Protein AF-A0A7X7SLG8-F1 (afdb_monomer_lite)

Sequence (91 aa):
MFITEDRRPQLQVGDAQPSPIDRCEVHRDVDRSLLTAVIRNGEPVTFVSGQLVTLWADDSVVFQGRAIDEYNVLDLISTADDSDLADGEQI

Secondary structure (DSSP, 8-state):
-EEEGGG--EEEETTSPPEE-SEEEEEE-SS-EEEEEEEETTEEPP--TT-EEEEEETTEEEEEEEESSSS-EEESGGGSTTS--------

Radius of gyration: 15.06 Å; chains: 1; bounding box: 29×39×45 Å

Foldseek 3Di:
DKDACVQQKWKDKAPDDTHTWGIWDWDDDPQWIKIFPTHHPNHAQFDDFQIWMFMDGNNHTPFIFTHRGGTMTTGPVSVVPPPPPPPPPDD

Structure (mmCIF, N/CA/C/O backbone):
data_AF-A0A7X7SLG8-F1
#
_entry.id   AF-A0A7X7SLG8-F1
#
loop_
_atom_site.group_PDB
_atom_site.id
_atom_site.type_symbol
_atom_site.label_atom_id
_atom_site.label_alt_id
_atom_site.label_comp_id
_atom_site.label_asym_id
_atom_site.label_entity_id
_atom_site.label_seq_id
_atom_site.pdbx_PDB_ins_code
_atom_site.Cartn_x
_atom_site.Cartn_y
_atom_site.Cartn_z
_atom_site.occupancy
_atom_site.B_iso_or_equiv
_atom_site.auth_seq_id
_atom_site.auth_comp_id
_atom_site.auth_asym_id
_atom_site.auth_atom_id
_atom_site.pdbx_PDB_model_num
ATOM 1 N N . MET A 1 1 ? -10.392 -2.602 -6.534 1.00 91.62 1 MET A N 1
ATOM 2 C CA . MET A 1 1 ? -10.746 -3.603 -5.500 1.00 91.62 1 MET A CA 1
ATOM 3 C C . MET A 1 1 ? -10.575 -2.951 -4.146 1.00 91.62 1 MET A C 1
ATOM 5 O O . MET A 1 1 ? -9.482 -2.491 -3.851 1.00 91.62 1 MET A O 1
ATOM 9 N N . PHE A 1 2 ? -11.629 -2.915 -3.336 1.00 94.19 2 PHE A N 1
ATOM 10 C CA . PHE A 1 2 ? -11.556 -2.403 -1.968 1.00 94.19 2 PHE A CA 1
ATOM 11 C C . PHE A 1 2 ? -11.197 -3.528 -1.003 1.00 94.19 2 PHE A C 1
ATOM 13 O O . PHE A 1 2 ? -11.742 -4.626 -1.110 1.00 94.19 2 PHE A O 1
ATOM 20 N N . ILE A 1 3 ? -10.284 -3.246 -0.078 1.00 94.12 3 ILE A N 1
ATOM 21 C CA . ILE A 1 3 ? -9.908 -4.152 1.007 1.00 94.12 3 ILE A CA 1
ATOM 22 C C . ILE A 1 3 ? -10.180 -3.421 2.317 1.00 94.12 3 ILE A C 1
ATOM 24 O O . ILE A 1 3 ? -9.677 -2.318 2.527 1.00 94.12 3 ILE A O 1
ATOM 28 N N . THR A 1 4 ? -10.985 -4.036 3.174 1.00 94.44 4 THR A N 1
ATOM 29 C CA . THR A 1 4 ? -11.467 -3.489 4.449 1.00 94.44 4 THR A CA 1
ATOM 30 C C . THR A 1 4 ? -11.085 -4.401 5.618 1.00 94.44 4 THR A C 1
ATOM 32 O O . THR A 1 4 ? -10.550 -5.487 5.406 1.00 94.44 4 THR A O 1
ATOM 35 N N . GLU A 1 5 ? -11.317 -3.957 6.857 1.00 91.81 5 GLU A N 1
ATOM 36 C CA . GLU A 1 5 ? -10.887 -4.640 8.093 1.00 91.81 5 GLU A CA 1
ATOM 37 C C . GLU A 1 5 ? -11.273 -6.129 8.191 1.00 91.81 5 GLU A C 1
ATOM 39 O O . GLU A 1 5 ? -10.549 -6.914 8.804 1.00 91.81 5 GLU A O 1
ATOM 44 N N . ASP A 1 6 ? -12.372 -6.551 7.561 1.00 93.75 6 ASP A N 1
ATOM 45 C CA . ASP A 1 6 ? -12.826 -7.948 7.503 1.00 93.75 6 ASP A CA 1
ATOM 46 C C . ASP A 1 6 ? -11.792 -8.893 6.867 1.00 93.75 6 ASP A C 1
ATOM 48 O O . ASP A 1 6 ? -11.711 -10.065 7.236 1.00 93.75 6 ASP A O 1
ATOM 52 N N . ARG A 1 7 ? -10.955 -8.355 5.974 1.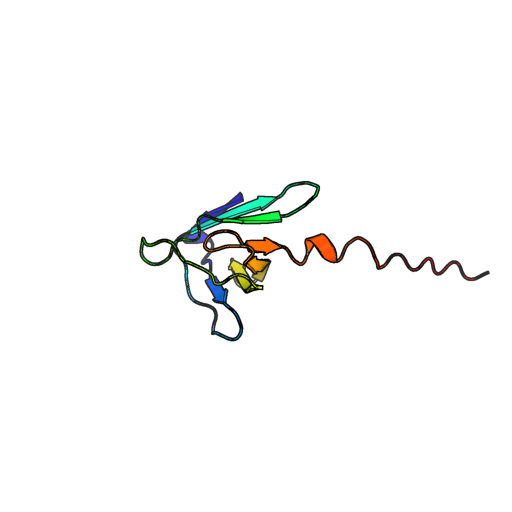00 94.81 7 ARG A N 1
ATOM 53 C CA . ARG A 1 7 ? -9.836 -9.030 5.299 1.00 94.81 7 ARG A CA 1
ATOM 54 C C . ARG A 1 7 ? -8.536 -9.028 6.109 1.00 94.81 7 ARG A C 1
ATOM 56 O O . ARG A 1 7 ? -7.498 -9.463 5.606 1.00 94.81 7 ARG A O 1
ATOM 63 N N . ARG A 1 8 ? -8.571 -8.464 7.325 1.00 96.62 8 ARG A N 1
ATOM 64 C CA . ARG A 1 8 ? -7.425 -8.257 8.229 1.00 96.62 8 ARG A CA 1
ATOM 65 C C . ARG A 1 8 ? -6.199 -7.679 7.507 1.00 96.62 8 ARG A C 1
ATOM 67 O O . ARG A 1 8 ? -5.121 -8.274 7.576 1.00 96.62 8 ARG A O 1
ATOM 74 N N . PRO A 1 9 ? -6.344 -6.564 6.771 1.00 97.69 9 PRO A N 1
ATOM 75 C CA . PRO A 1 9 ? -5.260 -6.060 5.956 1.00 97.69 9 PRO A CA 1
ATOM 76 C C . PRO A 1 9 ? -4.104 -5.554 6.819 1.00 97.69 9 PRO A C 1
ATOM 78 O O . PRO A 1 9 ? -4.299 -4.876 7.831 1.00 97.69 9 PRO A O 1
ATOM 81 N N . GLN A 1 10 ? -2.884 -5.866 6.396 1.00 98.06 10 GLN A N 1
ATOM 82 C CA . GLN A 1 10 ? -1.662 -5.391 7.037 1.00 98.06 10 GLN A CA 1
ATOM 83 C C . GLN A 1 10 ? -0.738 -4.777 5.996 1.00 98.06 10 GLN A C 1
ATOM 85 O O . GLN A 1 10 ? -0.598 -5.281 4.883 1.00 98.06 10 GLN A O 1
ATOM 90 N N . LEU A 1 11 ? -0.081 -3.690 6.378 1.00 97.75 11 LEU A N 1
ATOM 91 C CA . LEU A 1 11 ? 0.843 -2.950 5.541 1.00 97.75 11 LEU A CA 1
ATOM 92 C C . LEU A 1 11 ? 2.250 -3.026 6.124 1.00 97.75 11 LEU A C 1
ATOM 94 O O . LEU A 1 11 ? 2.480 -2.684 7.288 1.00 97.75 11 LEU A O 1
ATOM 98 N N . GLN A 1 12 ? 3.189 -3.430 5.283 1.00 97.69 12 GLN A N 1
ATOM 99 C CA . GLN A 1 12 ? 4.616 -3.385 5.548 1.00 97.69 12 GLN A CA 1
ATOM 100 C C . GLN A 1 12 ? 5.253 -2.314 4.663 1.00 97.69 12 GLN A C 1
ATOM 102 O O . GLN A 1 12 ? 5.048 -2.313 3.450 1.00 97.69 12 GLN A O 1
ATOM 107 N N . VAL A 1 13 ? 6.039 -1.424 5.269 1.00 96.94 13 VAL A N 1
ATOM 108 C CA . VAL A 1 13 ? 6.790 -0.373 4.570 1.00 96.94 13 VAL A CA 1
ATOM 109 C C . VAL A 1 13 ? 8.279 -0.599 4.820 1.00 96.94 13 VAL A C 1
ATOM 111 O O . VAL A 1 13 ? 8.730 -0.575 5.965 1.00 96.94 13 VAL A O 1
ATOM 114 N N . GLY A 1 14 ? 9.038 -0.844 3.752 1.00 94.31 14 GLY A N 1
ATOM 115 C CA . GLY A 1 14 ? 10.437 -1.264 3.819 1.00 94.31 14 GLY A CA 1
ATOM 116 C C . GLY A 1 14 ? 10.613 -2.549 4.635 1.00 94.31 14 GLY A C 1
ATOM 117 O O . GLY A 1 14 ? 9.854 -3.507 4.486 1.00 94.31 14 GLY A O 1
ATOM 118 N N . ASP A 1 15 ? 11.594 -2.535 5.536 1.00 92.88 15 ASP A N 1
ATOM 119 C CA . ASP A 1 15 ? 11.933 -3.669 6.407 1.00 92.88 15 ASP A CA 1
ATOM 120 C C . ASP A 1 15 ? 11.167 -3.662 7.745 1.00 92.88 15 ASP A C 1
ATOM 122 O O . ASP A 1 15 ? 11.485 -4.424 8.659 1.00 92.88 15 ASP A O 1
ATOM 126 N N . ALA A 1 16 ? 10.171 -2.782 7.897 1.00 94.69 16 ALA A N 1
ATOM 127 C CA . ALA A 1 16 ? 9.338 -2.752 9.094 1.00 94.69 16 ALA A CA 1
ATOM 128 C C . ALA A 1 16 ? 8.461 -4.010 9.202 1.00 94.69 16 ALA A C 1
ATOM 130 O O . ALA A 1 16 ? 8.157 -4.671 8.211 1.00 94.69 16 ALA A O 1
ATOM 131 N N . GLN A 1 17 ? 7.997 -4.322 10.414 1.00 95.38 17 GLN A N 1
ATOM 132 C CA . GLN A 1 17 ? 7.000 -5.379 10.582 1.00 95.38 17 GLN A CA 1
ATOM 133 C C . GLN A 1 17 ? 5.668 -4.974 9.924 1.00 95.38 17 GLN A C 1
ATOM 135 O O . GLN A 1 17 ? 5.295 -3.795 9.991 1.00 95.38 17 GLN A O 1
ATOM 140 N N . PRO A 1 18 ? 4.926 -5.929 9.328 1.00 96.62 18 PRO A N 1
ATOM 141 C CA . PRO A 1 18 ? 3.556 -5.695 8.901 1.00 96.62 18 PRO A CA 1
ATOM 142 C C . PRO A 1 18 ? 2.715 -5.148 10.053 1.00 96.62 18 PRO A C 1
ATOM 144 O O . PRO A 1 18 ? 2.776 -5.632 11.183 1.00 96.62 18 PRO A O 1
ATOM 147 N N . SER A 1 19 ? 1.933 -4.116 9.763 1.00 96.56 19 SER A N 1
ATOM 148 C CA . SER A 1 19 ? 1.091 -3.442 10.750 1.00 96.56 19 SER A CA 1
ATOM 149 C C . SER A 1 19 ? -0.328 -3.281 10.210 1.00 96.56 19 SER A C 1
ATOM 151 O O . SER A 1 19 ? -0.477 -2.960 9.028 1.00 96.56 19 SER A O 1
ATOM 153 N N . PRO A 1 20 ? -1.370 -3.495 11.033 1.00 97.56 20 PRO A N 1
ATOM 154 C CA . PRO A 1 20 ? -2.753 -3.386 10.585 1.00 97.56 20 PRO A CA 1
ATOM 155 C C . PRO A 1 20 ? -3.070 -2.034 9.933 1.00 97.56 20 PRO A C 1
ATOM 157 O O . PRO A 1 20 ? -2.497 -0.995 10.289 1.00 97.56 20 PRO A O 1
ATOM 160 N N . ILE A 1 21 ? -3.987 -2.065 8.973 1.00 97.94 21 ILE A N 1
ATOM 161 C CA . ILE A 1 21 ? -4.620 -0.884 8.381 1.00 97.94 21 ILE A CA 1
ATOM 162 C C . ILE A 1 21 ? -6.137 -1.078 8.382 1.00 97.94 21 ILE A C 1
ATOM 164 O O . ILE A 1 21 ? -6.620 -2.204 8.464 1.00 97.94 21 ILE A O 1
ATOM 168 N N . ASP A 1 22 ? -6.885 0.010 8.263 1.00 97.69 22 ASP A N 1
ATOM 169 C CA . ASP A 1 22 ? -8.346 -0.032 8.303 1.00 97.69 22 ASP A CA 1
ATOM 170 C C . ASP A 1 22 ? -8.891 -0.418 6.922 1.00 97.69 22 ASP A C 1
ATOM 172 O O . ASP A 1 22 ? -9.807 -1.227 6.771 1.00 97.69 22 ASP A O 1
ATOM 176 N N . ARG A 1 23 ? -8.329 0.200 5.875 1.00 97.38 23 ARG A N 1
ATOM 177 C CA . ARG A 1 23 ? -8.718 -0.049 4.486 1.00 97.38 23 ARG A CA 1
ATOM 178 C C . ARG A 1 23 ? -7.676 0.429 3.490 1.00 97.38 23 ARG A C 1
ATOM 180 O O . ARG A 1 23 ? -6.837 1.274 3.801 1.00 97.38 23 ARG A O 1
ATOM 187 N N . CYS A 1 24 ? -7.799 -0.069 2.269 1.00 97.88 24 CYS A N 1
ATOM 188 C CA . CYS A 1 24 ? -7.122 0.462 1.094 1.00 97.88 24 CYS A CA 1
ATOM 189 C C . CYS A 1 24 ? -7.894 0.127 -0.187 1.00 97.88 24 CYS A C 1
ATOM 191 O O . CYS A 1 24 ? -8.857 -0.650 -0.174 1.00 97.88 24 CYS A O 1
ATOM 193 N N . GLU A 1 25 ? -7.451 0.701 -1.302 1.00 97.12 25 GLU A N 1
ATOM 194 C CA . GLU A 1 25 ? -7.958 0.371 -2.625 1.00 97.12 25 GLU A CA 1
ATOM 195 C C . GLU A 1 25 ? -6.822 -0.072 -3.550 1.00 97.12 25 GLU A C 1
ATOM 197 O O . GLU A 1 25 ? -5.814 0.612 -3.703 1.00 97.12 25 GLU A O 1
ATOM 202 N N . VAL A 1 26 ? -7.000 -1.233 -4.178 1.00 95.00 26 VAL A N 1
ATOM 203 C CA . VAL A 1 26 ? -6.119 -1.755 -5.225 1.00 95.00 26 VAL A CA 1
ATOM 204 C C . VAL A 1 26 ? -6.806 -1.573 -6.573 1.00 95.00 26 VAL A C 1
ATOM 206 O O . VAL A 1 26 ? -7.761 -2.286 -6.896 1.00 95.00 26 VAL A O 1
ATOM 209 N N . HIS A 1 27 ? -6.332 -0.628 -7.371 1.00 93.81 27 HIS A N 1
ATOM 210 C CA . HIS A 1 27 ? -6.742 -0.428 -8.758 1.00 93.81 27 HIS A CA 1
ATOM 211 C C . HIS A 1 27 ? -5.917 -1.354 -9.642 1.00 93.81 27 HIS A C 1
ATOM 213 O O . HIS A 1 27 ? -4.694 -1.298 -9.600 1.00 93.81 27 HIS A O 1
ATOM 219 N N . ARG A 1 28 ? -6.567 -2.223 -10.418 1.00 89.88 28 ARG A N 1
ATOM 220 C CA . ARG A 1 28 ? -5.891 -3.092 -11.388 1.00 89.88 28 ARG A CA 1
ATOM 221 C C . ARG A 1 28 ? -6.315 -2.662 -12.782 1.00 89.88 28 ARG A C 1
ATOM 223 O O . ARG A 1 28 ? -7.498 -2.757 -13.101 1.00 89.88 28 ARG A O 1
ATOM 230 N N . ASP A 1 29 ? -5.365 -2.172 -13.561 1.00 82.69 29 ASP A N 1
ATOM 231 C CA . ASP A 1 29 ? -5.510 -1.896 -14.987 1.00 82.69 29 ASP A CA 1
ATOM 232 C C . ASP A 1 29 ? -4.674 -2.912 -15.780 1.00 82.69 29 ASP A C 1
ATOM 234 O O . ASP A 1 29 ? -3.828 -3.605 -15.211 1.00 82.69 29 ASP A O 1
ATOM 238 N N . VAL A 1 30 ? -4.913 -3.004 -17.086 1.00 78.00 30 VAL A N 1
ATOM 239 C CA . VAL A 1 30 ? -4.207 -3.911 -18.001 1.00 78.00 30 VAL A CA 1
ATOM 240 C C . VAL A 1 30 ? -2.709 -3.594 -18.032 1.00 78.00 30 VAL A C 1
ATOM 242 O O . VAL A 1 30 ? -1.893 -4.505 -18.103 1.00 78.00 30 VAL A O 1
ATOM 245 N N . ASP A 1 31 ? -2.357 -2.311 -17.916 1.00 77.94 31 ASP A N 1
ATOM 246 C CA . ASP A 1 31 ? -0.970 -1.844 -18.009 1.00 77.94 31 ASP A CA 1
ATOM 247 C C . ASP A 1 31 ? -0.254 -1.762 -16.652 1.00 77.94 31 ASP A C 1
ATOM 249 O O . ASP A 1 31 ? 0.976 -1.729 -16.594 1.00 77.94 31 ASP A O 1
ATOM 253 N N . ARG A 1 32 ? -1.003 -1.599 -15.553 1.00 82.62 32 ARG A N 1
ATOM 254 C CA . ARG A 1 32 ? -0.439 -1.385 -14.211 1.00 82.62 32 ARG A CA 1
ATOM 255 C C . ARG A 1 32 ? -1.468 -1.549 -13.106 1.00 82.62 32 ARG A C 1
ATOM 257 O O . ARG A 1 32 ? -2.635 -1.193 -13.258 1.00 82.62 32 ARG A O 1
ATOM 264 N N . SER A 1 33 ? -0.987 -1.960 -11.937 1.00 91.88 33 SER A N 1
ATOM 265 C CA . SER A 1 33 ? -1.765 -1.944 -10.698 1.00 91.88 33 SER A CA 1
ATOM 266 C C . SER A 1 33 ? -1.257 -0.869 -9.730 1.00 91.88 33 SER A C 1
ATOM 268 O O . SER A 1 33 ? -0.053 -0.642 -9.607 1.00 91.88 33 SER A O 1
ATOM 270 N N . LEU A 1 34 ? -2.180 -0.198 -9.040 1.00 95.50 34 LEU A N 1
ATOM 271 C CA . LEU A 1 34 ? -1.912 0.851 -8.056 1.00 95.50 34 LEU A CA 1
ATOM 272 C C . LEU A 1 34 ? -2.581 0.522 -6.723 1.00 95.50 34 LEU A C 1
ATOM 274 O O . LEU A 1 34 ? -3.740 0.115 -6.687 1.00 95.50 34 LEU A O 1
ATOM 278 N N . LEU A 1 35 ? -1.873 0.775 -5.631 1.00 97.12 35 LEU A N 1
ATOM 279 C CA . LEU A 1 35 ? -2.422 0.801 -4.281 1.00 97.12 35 LEU A CA 1
ATOM 280 C C . LEU A 1 35 ? -2.562 2.258 -3.837 1.00 97.12 35 LEU A C 1
ATOM 282 O O . LEU A 1 35 ? -1.592 3.018 -3.865 1.00 97.12 35 LEU A O 1
ATOM 286 N N . THR A 1 36 ? -3.773 2.628 -3.431 1.00 97.62 36 THR A N 1
ATOM 287 C CA . THR A 1 36 ? -4.151 3.989 -3.040 1.00 97.62 36 THR A CA 1
ATOM 288 C C . THR A 1 36 ? -5.073 3.969 -1.818 1.00 97.62 36 THR A C 1
ATOM 290 O O . THR A 1 36 ? -5.463 2.905 -1.321 1.00 97.62 36 THR A O 1
ATOM 293 N N . ALA A 1 37 ? -5.410 5.160 -1.308 1.00 96.81 37 ALA A N 1
ATOM 294 C CA . ALA A 1 37 ? -6.392 5.355 -0.237 1.00 96.81 37 ALA A CA 1
ATOM 295 C C . ALA A 1 37 ? -6.140 4.476 1.006 1.00 96.81 37 ALA A C 1
ATOM 297 O O . ALA A 1 37 ? -7.076 3.960 1.618 1.00 96.81 37 ALA A O 1
ATOM 298 N N . VAL A 1 38 ? -4.866 4.291 1.365 1.00 98.06 38 VAL A N 1
ATOM 299 C CA . VAL A 1 38 ? -4.456 3.507 2.532 1.00 98.06 38 VAL A CA 1
ATOM 300 C C . VAL A 1 38 ? -4.742 4.309 3.797 1.00 98.06 38 VAL A C 1
ATOM 302 O O . VAL A 1 38 ? -4.186 5.389 3.985 1.00 98.06 38 VAL A O 1
ATOM 305 N N . ILE A 1 39 ? -5.599 3.777 4.666 1.00 98.31 39 ILE A N 1
ATOM 306 C CA . ILE A 1 39 ? -6.006 4.420 5.919 1.00 98.31 39 ILE A CA 1
ATOM 307 C C . ILE A 1 39 ? -5.621 3.535 7.098 1.00 98.31 39 ILE A C 1
ATOM 309 O O . ILE A 1 39 ? -5.872 2.332 7.071 1.00 98.31 39 ILE A O 1
ATOM 313 N N . ARG A 1 40 ? -5.049 4.135 8.140 1.00 97.19 40 ARG A N 1
ATOM 314 C CA . ARG A 1 40 ? -4.705 3.483 9.405 1.00 97.19 40 ARG A CA 1
ATOM 315 C C . ARG A 1 40 ? -5.181 4.347 10.563 1.00 97.19 40 ARG A C 1
ATOM 317 O O . ARG A 1 40 ? -4.816 5.517 10.631 1.00 97.19 40 ARG A O 1
ATOM 324 N N . ASN A 1 41 ? -5.920 3.763 11.504 1.00 95.69 41 ASN A N 1
ATOM 325 C CA . ASN A 1 41 ? -6.463 4.473 12.665 1.00 95.69 41 ASN A CA 1
ATOM 326 C C . ASN A 1 41 ? -7.267 5.734 12.276 1.00 95.69 41 ASN A C 1
ATOM 328 O O . ASN A 1 41 ? -7.217 6.752 12.962 1.00 95.69 41 ASN A O 1
ATOM 332 N N . GLY A 1 42 ? -7.978 5.686 11.150 1.00 96.50 42 GLY A N 1
ATOM 333 C CA . GLY A 1 42 ? -8.753 6.793 10.596 1.00 96.50 42 GLY A CA 1
ATOM 334 C C . GLY A 1 42 ? -7.950 7.819 9.791 1.00 96.50 42 GLY A C 1
ATOM 335 O O . GLY A 1 42 ? -8.566 8.680 9.162 1.00 96.50 42 GLY A O 1
ATOM 336 N N . GLU A 1 43 ? -6.619 7.723 9.749 1.00 97.31 43 GLU A N 1
ATOM 337 C CA . GLU A 1 43 ? -5.750 8.695 9.078 1.00 97.31 43 GLU A CA 1
ATOM 338 C C . GLU A 1 43 ? -5.107 8.136 7.797 1.00 97.31 43 GLU A C 1
ATOM 340 O O . GLU A 1 43 ? -4.787 6.944 7.732 1.00 97.31 43 GLU A O 1
ATOM 345 N N . PRO A 1 44 ? -4.894 8.970 6.760 1.00 97.44 44 PRO A N 1
ATOM 346 C CA . PRO A 1 44 ? -4.140 8.568 5.580 1.00 97.44 44 PRO A CA 1
ATOM 347 C C . PRO A 1 44 ? -2.703 8.181 5.925 1.00 97.44 44 PRO A C 1
ATOM 349 O O . PRO A 1 44 ? -1.991 8.921 6.602 1.00 97.44 44 PRO A O 1
ATOM 352 N N . VAL A 1 45 ? -2.257 7.038 5.408 1.00 96.81 45 VAL A N 1
ATOM 353 C CA . VAL A 1 45 ? -0.846 6.651 5.455 1.00 96.81 45 VAL A CA 1
ATOM 354 C C . VAL A 1 45 ? -0.112 7.360 4.324 1.00 96.81 45 VAL A C 1
ATOM 356 O O . VAL A 1 45 ? -0.529 7.268 3.170 1.00 96.81 45 VAL A O 1
ATOM 359 N N . THR A 1 46 ? 0.986 8.038 4.657 1.00 96.94 46 THR A N 1
ATOM 360 C CA . THR A 1 46 ? 1.883 8.650 3.676 1.00 96.94 46 THR A CA 1
ATOM 361 C C . THR A 1 46 ? 3.122 7.797 3.439 1.00 96.94 46 THR A C 1
ATOM 363 O O . THR A 1 46 ? 3.624 7.117 4.339 1.00 96.94 46 THR A O 1
ATOM 366 N N . PHE A 1 47 ? 3.632 7.857 2.214 1.0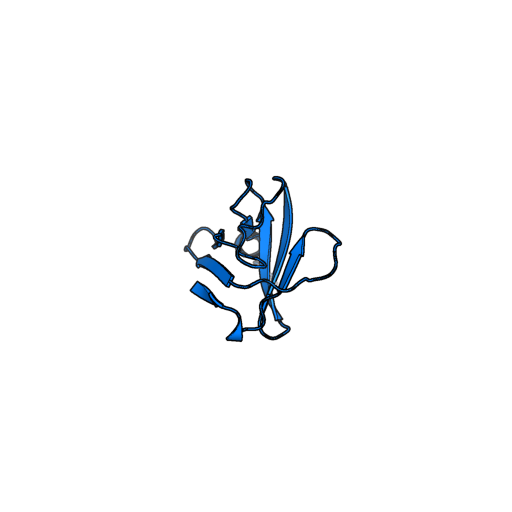0 96.62 47 PHE A N 1
ATOM 367 C CA . PHE A 1 47 ? 4.846 7.174 1.791 1.00 96.62 47 PHE A CA 1
ATOM 368 C C . PHE A 1 47 ? 5.928 8.165 1.371 1.00 96.62 47 PHE A C 1
ATOM 370 O O . PHE A 1 47 ? 5.662 9.296 0.973 1.00 96.62 47 PHE A O 1
ATOM 377 N N . VAL A 1 48 ? 7.175 7.713 1.414 1.00 96.75 48 VAL A N 1
ATOM 378 C CA . VAL A 1 48 ? 8.286 8.374 0.732 1.00 96.75 48 VAL A CA 1
ATOM 379 C C . VAL A 1 48 ? 8.491 7.677 -0.608 1.00 96.75 48 VAL A C 1
ATOM 381 O O . VAL A 1 48 ? 8.622 6.450 -0.648 1.00 96.75 48 VAL A O 1
ATOM 384 N N . SER A 1 49 ? 8.555 8.441 -1.702 1.00 96.31 49 SER A N 1
ATOM 385 C CA . SER A 1 49 ? 8.805 7.892 -3.039 1.00 96.31 49 SER A CA 1
ATOM 386 C C . SER A 1 49 ? 10.017 6.949 -3.045 1.00 96.31 49 SER A C 1
ATOM 388 O O . SER A 1 49 ? 11.077 7.251 -2.497 1.00 96.31 49 SER A O 1
ATOM 390 N N . GLY A 1 50 ? 9.851 5.787 -3.672 1.00 95.62 50 GLY A N 1
ATOM 391 C CA . GLY A 1 50 ? 10.830 4.706 -3.753 1.00 95.62 50 GLY A CA 1
ATOM 392 C C . GLY A 1 50 ? 10.710 3.639 -2.659 1.00 95.62 50 GLY A C 1
ATOM 393 O O . GLY A 1 50 ? 11.276 2.553 -2.832 1.00 95.62 50 GLY A O 1
ATOM 394 N N . GLN A 1 51 ? 9.964 3.890 -1.574 1.00 96.69 51 GLN A N 1
ATOM 395 C CA . GLN A 1 51 ? 9.757 2.903 -0.510 1.00 96.69 51 GLN A CA 1
ATOM 396 C C . GLN A 1 51 ? 9.057 1.651 -1.038 1.00 96.69 51 GLN A C 1
ATOM 398 O O . GLN A 1 51 ? 8.057 1.737 -1.748 1.00 96.69 51 GLN A O 1
ATOM 403 N N . LEU A 1 52 ? 9.584 0.483 -0.663 1.00 96.81 52 LEU A N 1
ATOM 404 C CA . LEU A 1 52 ? 8.920 -0.794 -0.898 1.00 96.81 52 LEU A CA 1
ATOM 405 C C . LEU A 1 52 ? 7.710 -0.897 0.031 1.00 96.81 52 LEU A C 1
ATOM 407 O O . LEU A 1 52 ? 7.836 -0.671 1.234 1.00 96.81 52 LEU A O 1
ATOM 411 N N . VAL A 1 53 ? 6.559 -1.258 -0.518 1.00 97.56 53 VAL A N 1
ATOM 412 C CA . VAL A 1 53 ? 5.319 -1.430 0.235 1.00 97.56 53 VAL A CA 1
ATOM 413 C C . VAL A 1 53 ? 4.736 -2.794 -0.100 1.00 97.56 53 VAL A C 1
ATOM 415 O O . VAL A 1 53 ? 4.537 -3.117 -1.269 1.00 97.56 53 VAL A O 1
ATOM 418 N N . THR A 1 54 ? 4.464 -3.597 0.926 1.00 97.25 54 THR A N 1
ATOM 419 C CA . THR A 1 54 ? 3.805 -4.902 0.787 1.00 97.25 54 THR A CA 1
ATOM 420 C C . THR A 1 54 ? 2.479 -4.8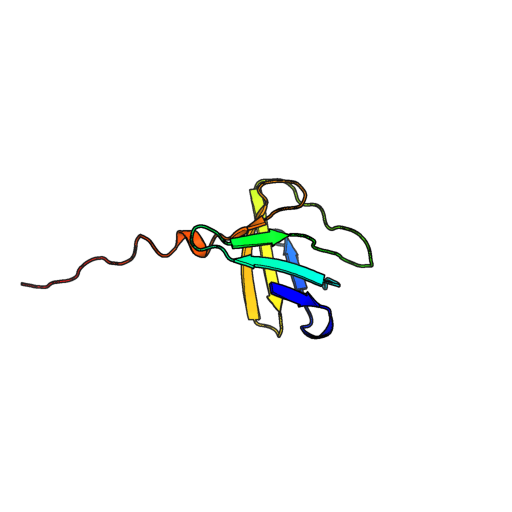73 1.533 1.00 97.25 54 THR A C 1
ATOM 422 O O . THR A 1 54 ? 2.431 -4.529 2.717 1.00 97.25 54 THR A O 1
ATOM 425 N N . LEU A 1 55 ? 1.405 -5.228 0.834 1.00 97.38 55 LEU A N 1
ATOM 426 C CA . LEU A 1 55 ? 0.069 -5.375 1.390 1.00 97.38 55 LEU A CA 1
ATOM 427 C C . LEU A 1 55 ? -0.257 -6.856 1.553 1.00 97.38 55 LEU A C 1
ATOM 429 O O . LEU A 1 55 ? -0.179 -7.646 0.607 1.00 97.38 55 LEU A O 1
ATOM 433 N N . TRP A 1 56 ? -0.701 -7.187 2.754 1.00 96.56 56 TRP A N 1
ATOM 434 C CA . TRP A 1 56 ? -1.160 -8.505 3.144 1.00 96.56 56 TRP A CA 1
ATOM 435 C C . TRP A 1 56 ? -2.665 -8.464 3.401 1.00 96.56 56 TRP A C 1
ATOM 437 O O . TRP A 1 56 ? -3.169 -7.474 3.930 1.00 96.56 56 TRP A O 1
ATOM 447 N N . ALA A 1 57 ? -3.374 -9.534 3.056 1.00 94.38 57 ALA A N 1
ATOM 448 C CA . ALA A 1 57 ? -4.772 -9.756 3.419 1.00 94.38 57 ALA A CA 1
ATOM 449 C C . ALA A 1 57 ? -5.021 -11.262 3.570 1.00 94.38 57 ALA A C 1
ATOM 451 O O . ALA A 1 57 ? -4.553 -12.038 2.739 1.00 94.38 57 ALA A O 1
ATOM 452 N N . ASP A 1 58 ? -5.760 -11.674 4.604 1.00 92.25 58 ASP A N 1
ATOM 453 C CA . ASP A 1 58 ? -5.905 -13.083 5.018 1.00 92.25 58 ASP A CA 1
ATOM 454 C C . ASP A 1 58 ? -4.571 -13.860 4.985 1.00 92.25 58 ASP A C 1
ATOM 456 O O . ASP A 1 58 ? -4.443 -14.893 4.325 1.00 92.25 58 ASP A O 1
ATOM 460 N N . ASP A 1 59 ? -3.548 -13.314 5.646 1.00 88.56 59 ASP A N 1
ATOM 461 C CA . ASP A 1 59 ? -2.212 -13.918 5.783 1.00 88.56 59 ASP A CA 1
ATOM 462 C C . ASP A 1 59 ? -1.459 -14.174 4.457 1.00 88.56 59 ASP A C 1
ATOM 464 O O . ASP A 1 59 ? -0.435 -14.855 4.435 1.00 88.56 59 ASP A O 1
ATOM 468 N N . SER A 1 60 ? -1.927 -13.596 3.344 1.00 91.94 60 SER A N 1
ATOM 469 C CA . SER A 1 60 ? -1.312 -13.715 2.016 1.00 91.94 60 SER A CA 1
ATOM 470 C C . SER A 1 60 ? -0.902 -12.350 1.466 1.00 91.94 60 SER A C 1
ATOM 472 O O . SER A 1 60 ? -1.605 -11.359 1.669 1.00 91.94 60 SER A O 1
ATOM 474 N N . VAL A 1 61 ? 0.210 -12.288 0.725 1.00 93.50 61 VAL A N 1
ATOM 475 C CA . VAL A 1 61 ? 0.588 -11.079 -0.027 1.00 93.50 61 VAL A CA 1
ATOM 476 C C . VAL A 1 61 ? -0.378 -10.903 -1.194 1.00 93.50 61 VAL A C 1
ATOM 478 O O . VAL A 1 61 ? -0.518 -11.796 -2.027 1.00 93.50 61 VAL A O 1
ATOM 481 N N . VAL A 1 62 ? -1.033 -9.746 -1.266 1.00 92.81 62 VAL A N 1
ATOM 482 C CA . VAL A 1 62 ? -2.004 -9.427 -2.330 1.00 92.81 62 VAL A CA 1
ATOM 483 C C . VAL A 1 62 ? -1.547 -8.296 -3.249 1.00 92.81 62 VAL A C 1
ATOM 485 O O . VAL A 1 62 ? -2.135 -8.104 -4.316 1.00 92.81 62 VAL A O 1
ATOM 488 N N . PHE A 1 63 ? -0.523 -7.547 -2.833 1.00 94.75 63 PHE A N 1
ATOM 489 C CA . PHE A 1 63 ? 0.096 -6.473 -3.603 1.00 94.75 63 PHE A CA 1
ATOM 490 C C . PHE A 1 63 ? 1.508 -6.196 -3.069 1.00 94.75 63 PHE A C 1
ATOM 492 O O . PHE A 1 63 ? 1.703 -6.121 -1.853 1.00 94.75 63 PHE A O 1
ATOM 499 N N . GLN A 1 64 ? 2.483 -5.995 -3.955 1.00 95.44 64 GLN A N 1
ATOM 500 C CA . GLN A 1 64 ? 3.817 -5.536 -3.576 1.00 95.44 64 GLN A CA 1
ATOM 501 C C . GLN A 1 64 ? 4.317 -4.513 -4.588 1.00 95.44 64 GLN A C 1
ATOM 503 O O . GLN A 1 64 ? 4.515 -4.827 -5.752 1.00 95.44 64 GLN A O 1
ATOM 508 N N . GLY A 1 65 ? 4.570 -3.291 -4.132 1.00 95.69 65 GLY A N 1
ATOM 509 C CA . GLY A 1 65 ? 4.876 -2.175 -5.012 1.00 95.69 65 GLY A CA 1
ATOM 510 C C . GLY A 1 65 ? 5.927 -1.219 -4.468 1.00 95.69 65 GLY A C 1
ATOM 511 O O . GLY A 1 65 ? 6.423 -1.374 -3.350 1.00 95.69 65 GLY A O 1
ATOM 512 N N . ARG A 1 66 ? 6.250 -0.192 -5.255 1.00 96.94 66 ARG A N 1
ATOM 513 C CA . ARG A 1 66 ? 7.035 0.965 -4.811 1.00 96.94 66 ARG A CA 1
ATOM 514 C C . ARG A 1 66 ? 6.183 2.217 -4.778 1.00 96.94 66 ARG A C 1
ATOM 516 O O . ARG A 1 66 ? 5.458 2.499 -5.728 1.00 96.94 66 ARG A O 1
ATOM 523 N N . ALA A 1 67 ? 6.302 2.981 -3.698 1.00 97.25 67 ALA A N 1
ATOM 524 C CA . ALA A 1 67 ? 5.700 4.302 -3.610 1.00 97.25 67 ALA A CA 1
ATOM 525 C C . ALA A 1 67 ? 6.230 5.180 -4.749 1.00 97.25 67 ALA A C 1
ATOM 527 O O . ALA A 1 67 ? 7.442 5.313 -4.918 1.00 97.25 67 ALA A O 1
ATOM 528 N N . ILE A 1 68 ? 5.338 5.754 -5.545 1.00 96.94 68 ILE A N 1
ATOM 529 C CA . ILE A 1 68 ? 5.705 6.714 -6.596 1.00 96.94 68 ILE A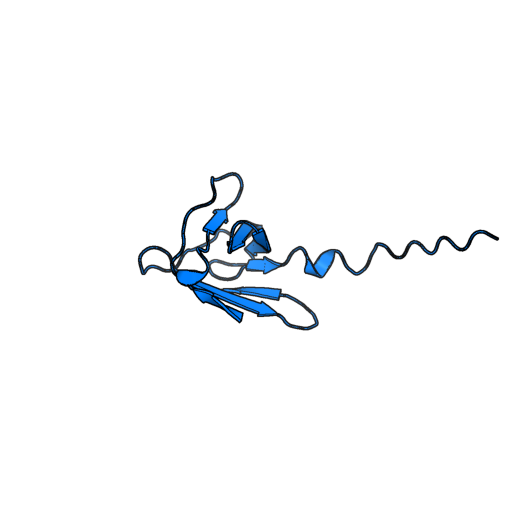 CA 1
ATOM 530 C C . ILE A 1 68 ? 5.542 8.150 -6.093 1.00 96.94 68 ILE A C 1
ATOM 532 O O . ILE A 1 68 ? 6.305 9.032 -6.483 1.00 96.94 68 ILE A O 1
ATOM 536 N N . ASP A 1 69 ? 4.638 8.354 -5.138 1.00 96.81 69 ASP A N 1
ATOM 537 C CA . ASP A 1 69 ? 4.425 9.599 -4.407 1.00 96.81 69 ASP A CA 1
ATOM 538 C C . ASP A 1 69 ? 3.941 9.306 -2.973 1.00 96.81 69 ASP A C 1
ATOM 540 O O . ASP A 1 69 ? 4.062 8.181 -2.482 1.00 96.81 69 ASP A O 1
ATOM 544 N N . GLU A 1 70 ? 3.420 10.329 -2.295 1.00 97.56 70 GLU A N 1
ATOM 545 C CA . GLU A 1 70 ? 2.972 10.255 -0.905 1.00 97.56 70 GLU A CA 1
ATOM 546 C C . GLU A 1 70 ? 1.773 9.324 -0.673 1.00 97.56 70 GLU A C 1
ATOM 548 O O . GLU A 1 70 ? 1.615 8.845 0.444 1.00 97.56 70 GLU A O 1
ATOM 553 N N . TYR A 1 71 ? 0.941 9.043 -1.679 1.00 97.44 71 TYR A N 1
ATOM 554 C CA . TYR A 1 71 ? -0.327 8.317 -1.505 1.00 97.44 71 TYR A CA 1
ATOM 555 C C . TYR A 1 71 ? -0.528 7.155 -2.478 1.00 97.44 71 TYR A C 1
ATOM 557 O O . TYR A 1 71 ? -1.490 6.396 -2.331 1.00 97.44 71 TYR A O 1
ATOM 565 N N . ASN A 1 72 ? 0.357 7.010 -3.461 1.00 96.19 72 ASN A N 1
ATOM 566 C CA . ASN A 1 72 ? 0.246 6.017 -4.513 1.00 96.19 72 ASN A CA 1
ATOM 567 C C . ASN A 1 72 ? 1.458 5.088 -4.515 1.00 96.19 72 ASN A C 1
ATOM 569 O O . ASN A 1 72 ? 2.616 5.518 -4.526 1.00 96.19 72 ASN A O 1
ATOM 573 N N . VAL A 1 73 ? 1.177 3.791 -4.577 1.00 97.19 73 VAL A N 1
ATOM 574 C CA . VAL A 1 73 ? 2.182 2.739 -4.722 1.00 97.19 73 VAL A CA 1
ATOM 575 C C . VAL A 1 73 ? 1.917 1.998 -6.023 1.00 97.19 73 VAL A C 1
ATOM 577 O O . VAL A 1 73 ? 0.809 1.521 -6.252 1.00 97.19 73 VAL A O 1
ATOM 580 N N . LEU A 1 74 ? 2.936 1.901 -6.871 1.00 95.56 74 LEU A N 1
ATOM 581 C CA . LEU A 1 74 ? 2.895 1.183 -8.139 1.00 95.56 74 LEU A CA 1
ATOM 582 C C . LEU A 1 74 ? 3.363 -0.254 -7.940 1.00 95.56 74 LEU A C 1
ATOM 584 O O . LEU A 1 74 ? 4.431 -0.479 -7.372 1.00 95.56 74 LEU A O 1
ATOM 588 N N . ASP A 1 75 ? 2.562 -1.207 -8.403 1.00 91.88 75 ASP A N 1
ATOM 589 C CA . ASP A 1 75 ? 2.854 -2.633 -8.294 1.00 91.88 75 ASP A CA 1
ATOM 590 C C . ASP A 1 75 ? 4.155 -2.999 -9.020 1.00 91.88 75 ASP A C 1
ATOM 592 O O . ASP A 1 75 ? 4.399 -2.560 -10.144 1.00 91.88 75 ASP A O 1
ATOM 596 N N . LEU A 1 76 ? 4.983 -3.819 -8.376 1.00 82.69 76 LEU A N 1
ATOM 597 C CA . LEU A 1 76 ? 6.173 -4.414 -8.981 1.00 82.69 76 LEU A CA 1
ATOM 598 C C . LEU A 1 76 ? 5.834 -5.730 -9.688 1.00 82.69 76 LEU A C 1
ATOM 600 O O . LEU A 1 76 ? 6.541 -6.122 -10.615 1.00 82.69 76 LEU A O 1
ATOM 604 N N . ILE A 1 77 ? 4.752 -6.407 -9.293 1.00 63.06 77 ILE A N 1
ATOM 605 C CA . ILE A 1 77 ? 4.387 -7.719 -9.843 1.00 63.06 77 ILE A CA 1
ATOM 606 C C . ILE A 1 77 ? 3.947 -7.592 -11.312 1.00 63.06 77 ILE A C 1
ATOM 608 O O . ILE A 1 77 ? 4.258 -8.458 -12.119 1.00 63.06 77 ILE A O 1
ATOM 612 N N . SER A 1 78 ? 3.382 -6.448 -11.711 1.00 51.06 78 SER A N 1
ATOM 613 C CA . SER A 1 78 ? 3.065 -6.137 -13.115 1.00 51.06 78 SER A CA 1
ATOM 614 C C . SER A 1 78 ? 4.293 -5.900 -14.015 1.00 51.06 78 SER A C 1
ATOM 616 O O . SER A 1 78 ? 4.130 -5.755 -15.222 1.00 51.06 78 SER A O 1
ATOM 618 N N . THR A 1 79 ? 5.511 -5.834 -13.460 1.00 44.03 79 THR A N 1
ATOM 619 C CA . THR A 1 79 ? 6.760 -5.763 -14.249 1.00 44.03 79 THR A CA 1
ATOM 620 C C . THR A 1 79 ? 7.465 -7.113 -14.399 1.00 44.03 79 THR A C 1
ATOM 622 O O . THR A 1 79 ? 8.482 -7.183 -15.082 1.00 44.03 79 THR A O 1
ATOM 625 N N . ALA A 1 80 ? 6.941 -8.179 -13.784 1.00 40.69 80 ALA A N 1
ATOM 626 C CA . ALA A 1 80 ? 7.529 -9.517 -13.856 1.00 40.69 80 ALA A CA 1
ATOM 627 C C . ALA A 1 80 ? 6.998 -10.374 -15.025 1.00 40.69 80 ALA A C 1
ATOM 629 O O . ALA A 1 80 ? 7.595 -11.403 -15.320 1.00 40.69 80 ALA A O 1
ATOM 630 N N . ASP A 1 81 ? 5.928 -9.960 -15.713 1.00 44.81 81 ASP A N 1
ATOM 631 C CA . ASP A 1 81 ? 5.256 -10.795 -16.727 1.00 44.81 81 ASP A CA 1
ATOM 632 C C . ASP A 1 81 ? 5.768 -10.638 -18.176 1.00 44.81 81 ASP A C 1
ATOM 634 O O . ASP A 1 81 ? 5.229 -11.283 -19.069 1.00 44.81 81 ASP A O 1
ATOM 638 N N . ASP A 1 82 ? 6.822 -9.854 -18.443 1.00 48.31 82 ASP A N 1
ATOM 639 C CA . ASP A 1 82 ? 7.299 -9.618 -19.826 1.00 48.31 82 ASP A CA 1
ATOM 640 C C . ASP A 1 82 ? 8.748 -10.078 -20.088 1.00 48.31 82 ASP A C 1
ATOM 642 O O . ASP A 1 82 ? 9.434 -9.552 -20.965 1.00 48.31 82 ASP A O 1
ATOM 646 N N . SER A 1 83 ? 9.294 -11.024 -19.308 1.00 45.84 83 SER A N 1
ATOM 647 C CA . SER A 1 83 ? 10.697 -11.461 -19.499 1.00 45.84 83 SER A CA 1
ATOM 648 C C . SER A 1 83 ? 11.018 -12.948 -19.318 1.00 45.84 83 SER A C 1
ATOM 650 O O . SER A 1 83 ? 12.158 -13.316 -19.577 1.00 45.84 83 SER A O 1
ATOM 652 N N . ASP A 1 84 ? 10.061 -13.817 -18.978 1.00 47.94 84 ASP A N 1
ATOM 653 C CA . ASP A 1 84 ? 10.339 -15.252 -18.757 1.00 47.94 84 ASP A CA 1
ATOM 654 C C . ASP A 1 84 ? 9.65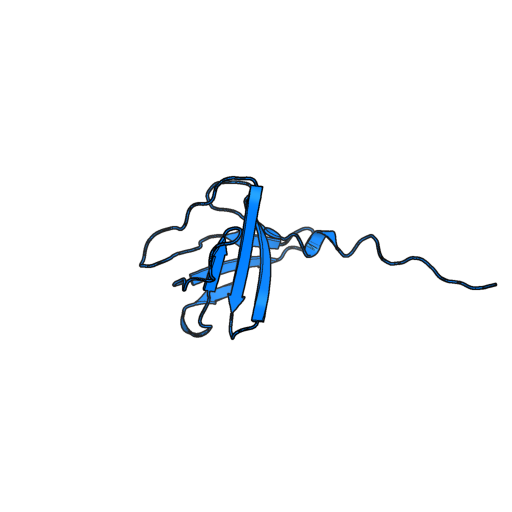4 -16.196 -19.766 1.00 47.94 84 ASP A C 1
ATOM 656 O O . ASP A 1 84 ? 9.335 -17.343 -19.459 1.00 47.94 84 ASP A O 1
ATOM 660 N N . LEU A 1 85 ? 9.504 -15.764 -21.024 1.00 49.78 85 LEU A N 1
ATOM 661 C CA . LEU A 1 85 ? 9.387 -16.695 -22.155 1.00 49.78 85 LEU A CA 1
ATOM 662 C C . LEU A 1 85 ? 10.740 -16.805 -22.865 1.00 49.78 85 LEU A C 1
ATOM 664 O O . LEU A 1 85 ? 10.914 -16.392 -24.010 1.00 49.78 85 LEU A O 1
ATOM 668 N N . ALA A 1 86 ? 11.726 -17.364 -22.159 1.00 48.66 86 ALA A N 1
ATOM 669 C CA . ALA A 1 86 ? 12.875 -17.970 -22.815 1.00 48.66 86 ALA A CA 1
ATOM 670 C C . ALA A 1 86 ? 12.373 -19.228 -23.534 1.00 48.66 86 ALA A C 1
ATOM 672 O O . ALA A 1 86 ? 12.205 -20.288 -22.931 1.00 48.66 86 ALA A O 1
ATOM 673 N N . ASP A 1 87 ? 12.079 -19.054 -24.819 1.00 46.66 87 ASP A N 1
ATOM 674 C CA . ASP A 1 87 ? 11.661 -20.084 -25.759 1.00 46.66 87 ASP A CA 1
ATOM 675 C C . ASP A 1 87 ? 12.752 -21.165 -25.842 1.00 46.66 87 ASP A C 1
ATOM 677 O O . ASP A 1 87 ? 13.755 -21.053 -26.549 1.00 46.66 87 ASP A O 1
ATOM 681 N N . GLY A 1 88 ? 12.599 -22.197 -25.018 1.00 47.78 88 GLY A N 1
ATOM 682 C CA . GLY A 1 88 ? 13.418 -23.398 -25.025 1.00 47.78 88 GLY A CA 1
ATOM 683 C C . GLY A 1 88 ? 12.908 -24.388 -26.064 1.00 47.78 88 GLY A C 1
ATOM 684 O O . GLY A 1 88 ? 12.581 -25.518 -25.710 1.00 47.78 88 GLY A O 1
ATOM 685 N N . GLU A 1 89 ? 12.828 -23.981 -27.332 1.00 47.12 89 GLU A N 1
ATOM 686 C CA . GLU A 1 89 ? 12.656 -24.924 -28.436 1.00 47.12 89 GLU A CA 1
ATOM 687 C C . GLU A 1 89 ? 14.021 -25.592 -28.693 1.00 47.12 89 GLU A C 1
ATOM 689 O O . GLU A 1 89 ? 14.894 -25.071 -29.388 1.00 47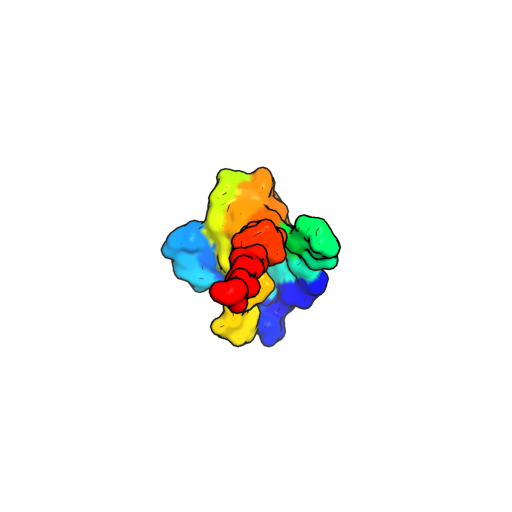.12 89 GLU A O 1
ATOM 694 N N . GLN A 1 90 ? 14.254 -26.731 -28.031 1.00 45.12 90 GLN A N 1
ATOM 695 C CA . GLN A 1 90 ? 15.371 -27.617 -28.358 1.00 45.12 90 GLN A CA 1
ATOM 696 C C . GLN A 1 90 ? 15.101 -28.279 -29.715 1.00 45.12 90 GLN A C 1
ATOM 698 O O . GLN A 1 90 ? 14.242 -29.154 -29.822 1.00 45.12 90 GLN A O 1
ATOM 703 N N . ILE A 1 91 ? 15.858 -27.853 -30.726 1.00 52.09 91 ILE A N 1
ATOM 704 C CA . ILE A 1 91 ? 16.139 -28.607 -31.961 1.00 52.09 91 ILE A CA 1
ATOM 705 C C . ILE A 1 91 ? 17.034 -29.815 -31.683 1.00 52.09 91 ILE A C 1
ATOM 707 O O . ILE A 1 91 ? 17.976 -29.679 -30.868 1.00 52.09 91 ILE A O 1
#

pLDDT: mean 87.09, std 17.82, range [40.69, 98.31]